Protein AF-M0FQ02-F1 (afdb_monomer_lite)

Foldseek 3Di:
DDDDDDDDDDPPVPCPPPVLLVLLVVCCVPPVPLSVLQLVCLVVLLVLLVQQPDQWDALQSSQVSDDPDPDDSVSSNSNVVSCCSSQQWHFDDPDDDRRITGSVSHHNVSSVSNNVSSVVVPPPD

pLDDT: mean 8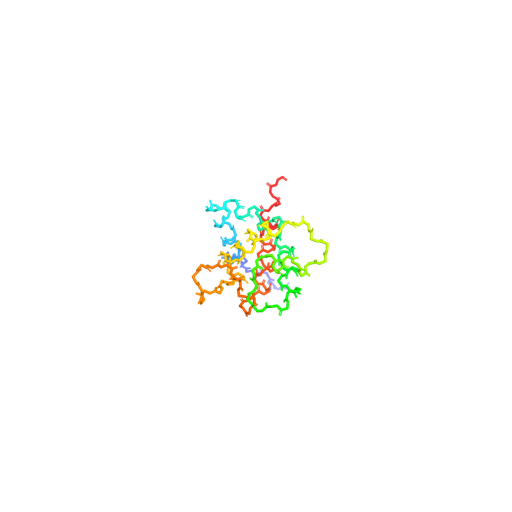5.95, std 19.84, range [38.94, 98.38]

Secondary structure (DSSP, 8-state):
------------------HHHHHHHHHHHH-HHHHHHHHHHHHHHHHHHHH---SS--HHHHHTT-SS-SS-HHHHHHHHHHHHHTTSSEEE-SSSS--EEEGGG--HHHHHHHHHHHHHTT---

Radius of gyration: 19.27 Å; chains: 1; bounding box: 77×34×30 Å

Organism: NCBI:txid1227481

Sequence (125 aa):
MELVSQVGDGVDSLVGTDPEADAVELLAREDPTTFGYVRRHWAEAKRGIEACDRNYPQSKQVHAALADPETTPRTLGATLSGLVTLGALDTWSETVGPTRYDLTAYRPDRAWAIGVAVEAGGSDD

Structure (mmCIF, N/CA/C/O backbone):
data_AF-M0FQ02-F1
#
_entry.id   AF-M0FQ02-F1
#
loop_
_atom_site.group_PDB
_atom_site.id
_atom_site.type_symbol
_atom_site.label_atom_id
_atom_site.label_alt_id
_atom_site.label_comp_id
_atom_site.label_asym_id
_atom_site.label_entity_id
_atom_site.label_seq_id
_atom_site.pdbx_PDB_ins_code
_atom_site.Cartn_x
_atom_site.Cartn_y
_atom_site.Cartn_z
_atom_site.occupancy
_atom_site.B_iso_or_equiv
_atom_site.auth_seq_id
_atom_site.auth_comp_id
_atom_site.auth_asym_id
_atom_site.auth_atom_id
_atom_site.pdbx_PDB_model_num
ATOM 1 N N . MET A 1 1 ? -62.566 -18.122 -3.854 1.00 46.31 1 MET A N 1
ATOM 2 C CA . MET A 1 1 ? -61.825 -19.024 -2.959 1.00 46.31 1 MET A CA 1
ATOM 3 C C . MET A 1 1 ? -60.466 -19.242 -3.592 1.00 46.31 1 MET A C 1
ATOM 5 O O . MET A 1 1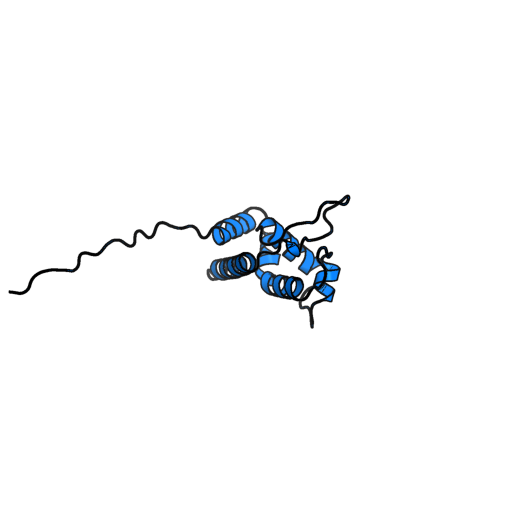 ? -60.371 -20.061 -4.483 1.00 46.31 1 MET A O 1
ATOM 9 N N . GLU A 1 2 ? -59.476 -18.442 -3.212 1.00 42.50 2 GLU A N 1
ATOM 10 C CA . GLU A 1 2 ? -58.084 -18.877 -3.068 1.00 42.50 2 GLU A CA 1
ATOM 11 C C . GLU A 1 2 ? -57.422 -17.886 -2.105 1.00 42.50 2 GLU A C 1
ATOM 13 O O . GLU A 1 2 ? -57.719 -16.690 -2.123 1.00 42.50 2 GLU A O 1
ATOM 18 N N . LEU A 1 3 ? -56.689 -18.445 -1.151 1.00 44.06 3 LEU A N 1
ATOM 19 C CA . LEU A 1 3 ? -56.148 -17.797 0.030 1.00 44.06 3 LEU A CA 1
ATOM 20 C C . LEU A 1 3 ? -54.787 -17.160 -0.275 1.00 44.06 3 LEU A C 1
ATOM 22 O O . LEU A 1 3 ? -53.988 -17.737 -0.996 1.00 44.06 3 LEU A O 1
ATOM 26 N N . VAL A 1 4 ? -54.552 -16.008 0.361 1.00 47.12 4 VAL A N 1
ATOM 27 C CA . VAL A 1 4 ? -53.353 -15.656 1.147 1.00 47.12 4 VAL A CA 1
ATOM 28 C C . VAL A 1 4 ? -52.011 -16.166 0.613 1.00 47.12 4 VAL A C 1
ATOM 30 O O . VAL A 1 4 ? -51.731 -17.357 0.687 1.00 47.12 4 VAL A O 1
ATOM 33 N N . SER A 1 5 ? -51.107 -15.240 0.289 1.00 42.53 5 SER A N 1
ATOM 34 C CA . SER A 1 5 ? -49.833 -15.078 1.016 1.00 42.53 5 SER A CA 1
ATOM 35 C C . SER A 1 5 ? -48.949 -14.062 0.306 1.00 42.53 5 SER A C 1
ATOM 37 O O . SER A 1 5 ? -48.328 -14.373 -0.702 1.00 42.53 5 SER A O 1
ATOM 39 N N . GLN A 1 6 ? -48.821 -12.869 0.878 1.00 45.84 6 GLN A N 1
ATOM 40 C CA . GLN A 1 6 ? -47.555 -12.150 0.787 1.00 45.84 6 GLN A CA 1
ATOM 41 C C . GLN A 1 6 ? -47.281 -11.503 2.142 1.00 45.84 6 GLN A C 1
ATOM 43 O O . GLN A 1 6 ? -47.544 -10.329 2.379 1.00 45.84 6 GLN A O 1
ATOM 48 N N . VAL A 1 7 ? -46.826 -12.353 3.059 1.00 50.31 7 VAL A N 1
ATOM 49 C CA . VAL A 1 7 ? -46.021 -11.980 4.221 1.00 50.31 7 VAL A CA 1
ATOM 50 C C . VAL A 1 7 ? -44.636 -12.552 3.949 1.00 50.31 7 VAL A C 1
ATOM 52 O O . VAL A 1 7 ? -44.529 -13.687 3.486 1.00 50.31 7 VAL A O 1
ATOM 55 N N . GLY A 1 8 ? -43.601 -11.761 4.203 1.00 38.94 8 GLY A N 1
ATOM 56 C CA . GLY A 1 8 ? -42.220 -12.113 3.904 1.00 38.94 8 GLY A CA 1
ATOM 57 C C . GLY A 1 8 ? -41.428 -10.852 3.571 1.00 38.94 8 GLY A C 1
ATOM 58 O O . GLY A 1 8 ? -41.143 -10.628 2.405 1.00 38.94 8 GLY A O 1
ATOM 59 N N . ASP A 1 9 ? -41.338 -9.856 4.442 1.00 39.31 9 ASP A N 1
ATOM 60 C CA . ASP A 1 9 ? -40.572 -9.827 5.698 1.00 39.31 9 ASP A CA 1
ATOM 61 C C . ASP A 1 9 ? -39.455 -8.800 5.489 1.00 39.31 9 ASP A C 1
ATOM 63 O O . ASP A 1 9 ? -38.875 -8.700 4.406 1.00 39.31 9 ASP A O 1
ATOM 67 N N . GLY A 1 10 ? -39.289 -7.932 6.480 1.00 46.72 10 GLY A N 1
ATOM 68 C CA . GLY A 1 10 ? -38.463 -6.746 6.385 1.00 46.72 10 GLY A CA 1
ATOM 69 C C . GLY A 1 10 ? -37.034 -7.079 5.990 1.00 46.72 10 GLY A C 1
ATOM 70 O O . GLY A 1 10 ? -36.325 -7.767 6.713 1.00 46.72 10 GLY A O 1
ATOM 71 N N . VAL A 1 11 ? -36.562 -6.454 4.917 1.00 45.53 11 VAL A N 1
ATOM 72 C CA . VAL A 1 11 ? -35.148 -6.094 4.849 1.00 45.53 11 VAL A CA 1
ATOM 73 C C . VAL A 1 11 ? -34.950 -4.835 5.691 1.00 45.53 11 VAL A C 1
ATOM 75 O O . VAL A 1 11 ? -34.587 -3.773 5.198 1.00 45.53 11 VAL A O 1
ATOM 78 N N . ASP A 1 12 ? -35.158 -4.977 7.001 1.00 41.28 12 ASP A N 1
ATOM 79 C CA . ASP A 1 12 ? -34.260 -4.326 7.950 1.00 41.28 12 ASP A CA 1
ATOM 80 C C . ASP A 1 12 ? -32.927 -5.060 7.784 1.00 41.28 12 ASP A C 1
ATOM 82 O O . ASP A 1 12 ? -32.558 -5.946 8.553 1.00 41.28 12 ASP A O 1
ATOM 86 N N . SER A 1 13 ? -32.261 -4.801 6.654 1.00 41.28 13 SER A N 1
ATOM 87 C CA . SER A 1 13 ? -30.883 -5.205 6.486 1.00 41.28 13 SER A CA 1
ATOM 88 C C . SER A 1 13 ? -30.156 -4.310 7.457 1.00 41.28 13 SER A C 1
ATOM 90 O O . SER A 1 13 ? -29.821 -3.174 7.121 1.00 41.28 13 SER A O 1
ATOM 92 N N . LEU A 1 14 ? -29.996 -4.824 8.680 1.00 45.81 14 LEU A N 1
ATOM 93 C CA . LEU A 1 14 ? -28.919 -4.479 9.585 1.00 45.81 14 LEU A CA 1
ATOM 94 C C . LEU A 1 14 ? -27.798 -3.939 8.718 1.00 45.81 14 LEU A C 1
ATOM 96 O O . LEU A 1 14 ? -27.327 -4.642 7.818 1.00 45.81 14 LEU A O 1
ATOM 100 N N . VAL A 1 15 ? -27.482 -2.666 8.928 1.00 45.72 15 VAL A N 1
ATOM 101 C CA . VAL A 1 15 ? -26.247 -2.048 8.483 1.00 45.72 15 VAL A CA 1
ATOM 102 C C . VAL A 1 15 ? -25.141 -2.978 8.983 1.00 45.72 15 VAL A C 1
ATOM 104 O O . VAL A 1 15 ? -24.653 -2.862 10.102 1.00 45.72 15 VAL A O 1
ATOM 107 N N . GLY A 1 16 ? -24.831 -4.005 8.196 1.00 45.28 16 GLY A N 1
ATOM 108 C CA . GLY A 1 16 ? -23.561 -4.678 8.231 1.00 45.28 16 GLY A CA 1
ATOM 109 C C . GLY A 1 16 ? -22.664 -3.625 7.647 1.00 45.28 16 GLY A C 1
ATOM 110 O O . GLY A 1 16 ? -22.560 -3.528 6.428 1.00 45.28 16 GLY A O 1
ATOM 111 N N . THR A 1 17 ? -22.181 -2.732 8.507 1.00 59.09 17 THR A N 1
ATOM 112 C CA . THR A 1 17 ? -21.157 -1.788 8.117 1.00 59.09 17 THR A CA 1
ATOM 113 C C . THR A 1 17 ? -20.063 -2.620 7.477 1.00 59.09 17 THR A C 1
ATOM 115 O O . THR A 1 17 ? -19.544 -3.560 8.084 1.00 59.09 17 THR A O 1
ATOM 118 N N . ASP A 1 18 ? -19.808 -2.349 6.203 1.00 82.81 18 ASP A N 1
ATOM 119 C CA . ASP A 1 18 ? -18.665 -2.910 5.514 1.00 82.81 18 ASP A CA 1
ATOM 120 C C . ASP A 1 18 ? -17.436 -2.410 6.297 1.00 82.81 18 ASP A C 1
ATOM 122 O O . ASP A 1 18 ? -17.215 -1.196 6.374 1.00 82.81 18 ASP A O 1
ATOM 126 N N . PRO A 1 19 ? -16.701 -3.294 6.998 1.00 88.56 19 PRO A N 1
ATOM 127 C CA . PRO A 1 19 ? -15.674 -2.854 7.934 1.00 88.56 19 PRO A CA 1
ATOM 128 C C . PRO A 1 19 ? -14.513 -2.161 7.211 1.00 88.56 19 PRO A C 1
ATOM 130 O O . PRO A 1 19 ? -13.789 -1.371 7.820 1.00 88.56 19 PRO A O 1
ATOM 133 N N . GLU A 1 20 ? -14.328 -2.425 5.916 1.00 93.38 20 GLU A N 1
ATOM 134 C CA . GLU A 1 20 ? -13.405 -1.688 5.066 1.00 93.38 20 GLU A CA 1
ATOM 135 C C . GLU A 1 20 ? -13.941 -0.294 4.727 1.00 93.38 20 GLU A C 1
ATOM 137 O O . GLU A 1 20 ? -13.165 0.659 4.784 1.00 93.38 20 GLU A O 1
ATOM 142 N N . ALA A 1 21 ? -15.236 -0.140 4.444 1.00 93.12 21 ALA A N 1
ATOM 143 C CA . ALA A 1 21 ? -15.855 1.171 4.248 1.00 93.12 21 ALA A CA 1
ATOM 144 C C . ALA A 1 21 ? -15.734 2.059 5.496 1.00 93.12 21 ALA A C 1
ATOM 146 O O . ALA A 1 21 ? -15.291 3.202 5.379 1.00 93.12 21 ALA A O 1
ATOM 147 N N . ASP A 1 22 ? -16.014 1.518 6.685 1.00 94.44 22 ASP A N 1
ATOM 148 C CA . ASP A 1 22 ? -15.841 2.235 7.957 1.00 94.44 22 ASP A CA 1
ATOM 149 C C . ASP A 1 22 ? -14.378 2.655 8.175 1.00 94.44 22 ASP A C 1
ATOM 151 O O . ASP A 1 22 ? -14.088 3.788 8.569 1.00 94.44 22 ASP A O 1
ATOM 155 N N . ALA A 1 23 ? -13.429 1.750 7.907 1.00 96.12 23 ALA A N 1
ATOM 156 C CA . ALA A 1 23 ? -12.002 2.035 8.047 1.00 96.12 23 ALA A CA 1
ATOM 157 C C . ALA A 1 23 ? -11.521 3.091 7.039 1.00 96.12 23 ALA A C 1
ATOM 159 O O . ALA A 1 23 ? -10.702 3.948 7.379 1.00 96.12 23 ALA A O 1
ATOM 160 N N . VAL A 1 24 ? -12.035 3.052 5.808 1.00 97.38 24 VAL A N 1
ATOM 161 C CA . VAL A 1 24 ? -11.753 4.044 4.765 1.00 97.38 24 VAL A CA 1
ATOM 162 C C . VAL A 1 24 ? -12.334 5.407 5.137 1.00 97.38 24 VAL A C 1
ATOM 164 O O . VAL A 1 24 ? -11.634 6.410 4.995 1.00 97.38 24 VAL A O 1
ATOM 167 N N . GLU A 1 25 ? -13.563 5.465 5.652 1.00 96.12 25 GLU A N 1
ATOM 168 C CA . GLU A 1 25 ? -14.178 6.708 6.129 1.00 96.12 25 GLU A CA 1
ATOM 169 C C . GLU A 1 25 ? -13.392 7.298 7.308 1.00 96.12 25 GLU A C 1
ATOM 171 O O . GLU A 1 25 ? -13.112 8.501 7.344 1.00 96.12 25 GLU A O 1
ATOM 176 N N . LEU A 1 26 ? -12.978 6.451 8.254 1.00 96.19 26 LEU A N 1
ATOM 177 C CA . LEU A 1 26 ? -12.139 6.869 9.371 1.00 96.19 26 LEU A CA 1
ATOM 178 C C . LEU A 1 26 ? -10.797 7.424 8.876 1.00 96.19 26 LEU A C 1
ATOM 180 O O . LEU A 1 26 ? -10.413 8.518 9.289 1.00 96.19 26 LEU A O 1
ATOM 184 N N . LEU A 1 27 ? -10.126 6.742 7.940 1.00 97.25 27 LEU A N 1
ATOM 185 C CA . LEU A 1 27 ? -8.885 7.234 7.336 1.00 97.25 27 LEU A CA 1
ATOM 186 C C . LEU A 1 27 ? -9.098 8.578 6.629 1.00 97.25 27 LEU A C 1
ATOM 188 O O . LEU A 1 27 ? -8.280 9.480 6.785 1.00 97.25 27 LEU A O 1
ATOM 192 N N . ALA A 1 28 ? -10.193 8.739 5.882 1.00 97.00 28 ALA A N 1
ATOM 193 C CA . ALA A 1 28 ? -10.522 9.994 5.208 1.00 97.00 28 ALA A CA 1
ATOM 194 C C . ALA A 1 28 ? -10.689 11.161 6.193 1.00 97.00 28 ALA A C 1
ATOM 196 O O . ALA A 1 28 ? -10.296 12.289 5.888 1.00 97.00 28 ALA A O 1
ATOM 197 N N . ARG A 1 29 ? -11.244 10.887 7.379 1.00 97.00 29 ARG A N 1
ATOM 198 C CA . ARG A 1 29 ? -11.440 11.871 8.449 1.00 97.00 29 ARG A CA 1
ATOM 199 C C . ARG A 1 29 ? -10.147 12.193 9.202 1.00 97.00 29 ARG A C 1
ATOM 201 O O . ARG A 1 29 ? -9.900 13.362 9.491 1.00 97.00 29 ARG A O 1
ATOM 208 N N . GLU A 1 30 ? -9.361 11.181 9.558 1.00 97.81 30 GLU A N 1
ATOM 209 C CA . GLU A 1 30 ? -8.190 11.334 10.434 1.00 97.81 30 GLU A CA 1
ATOM 210 C C . GLU A 1 30 ? -6.910 11.705 9.676 1.00 97.81 30 GLU A C 1
ATOM 212 O O . GLU A 1 30 ? -6.113 12.505 10.166 1.00 97.81 30 GLU A O 1
ATOM 217 N N . ASP A 1 31 ? -6.723 11.170 8.468 1.00 97.69 31 ASP A N 1
ATOM 218 C CA . ASP A 1 31 ? -5.578 11.452 7.601 1.00 97.69 31 ASP A CA 1
ATOM 219 C C . ASP A 1 31 ? -6.023 11.603 6.131 1.00 97.69 31 ASP A C 1
ATOM 221 O O . ASP A 1 31 ? -5.806 10.716 5.291 1.00 97.69 31 ASP A O 1
ATOM 225 N N . PRO A 1 32 ? -6.615 12.761 5.775 1.00 96.88 32 PRO A N 1
ATOM 226 C CA . PRO A 1 32 ? -7.108 13.016 4.422 1.00 96.88 32 PRO A CA 1
ATOM 227 C C . PRO A 1 32 ? -5.995 12.988 3.365 1.00 96.88 32 PRO A C 1
ATOM 229 O O . PRO A 1 32 ? -6.265 12.762 2.184 1.00 96.88 32 PRO A O 1
ATOM 232 N N . THR A 1 33 ? -4.737 13.201 3.767 1.00 97.44 33 THR A N 1
ATOM 233 C CA . THR A 1 33 ? -3.596 13.148 2.846 1.00 97.44 33 THR A CA 1
ATOM 234 C C . THR A 1 33 ? -3.300 11.704 2.455 1.00 97.44 33 THR A C 1
ATOM 236 O O . THR A 1 33 ? -3.228 11.397 1.264 1.00 97.44 33 THR A O 1
ATOM 239 N N . THR A 1 34 ? -3.173 10.804 3.434 1.00 97.12 34 THR A N 1
ATOM 240 C CA . THR A 1 34 ? -2.972 9.371 3.177 1.00 97.12 34 THR A CA 1
ATOM 241 C C . THR A 1 34 ? -4.169 8.767 2.453 1.00 97.12 34 THR A C 1
ATOM 243 O O . THR A 1 34 ? -3.980 8.054 1.464 1.00 97.12 34 THR A O 1
ATOM 246 N N . PHE A 1 35 ? -5.395 9.119 2.854 1.00 98.00 35 PHE A N 1
ATOM 247 C CA . PHE A 1 35 ? -6.604 8.740 2.124 1.00 98.00 35 PHE A CA 1
ATOM 248 C C . PHE A 1 35 ? -6.547 9.163 0.651 1.00 98.00 35 PHE A C 1
ATOM 250 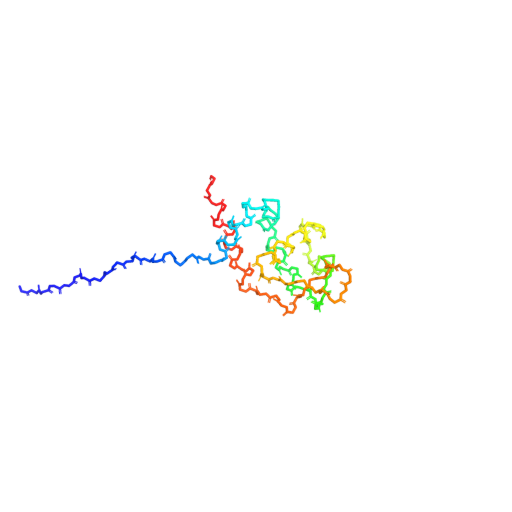O O . PHE A 1 35 ? -6.815 8.348 -0.230 1.00 98.00 35 PHE A O 1
ATOM 257 N N . GLY A 1 36 ? -6.140 10.404 0.360 1.00 98.06 36 GLY A N 1
ATOM 258 C CA . GLY A 1 36 ? -6.017 10.900 -1.011 1.00 98.06 36 GLY A CA 1
ATOM 259 C C . GLY A 1 36 ? -5.070 10.065 -1.880 1.00 98.06 36 GLY A C 1
ATOM 260 O O . GLY A 1 36 ? -5.366 9.821 -3.052 1.00 98.06 36 GLY A O 1
ATOM 261 N N . TYR A 1 37 ? -3.963 9.573 -1.311 1.00 98.38 37 TYR A N 1
ATOM 262 C CA . TYR A 1 37 ? -3.065 8.649 -2.010 1.00 98.38 37 TYR A CA 1
ATOM 263 C C . TYR A 1 37 ? -3.714 7.284 -2.252 1.00 98.38 37 TYR A C 1
ATOM 265 O O . TYR A 1 37 ? -3.666 6.793 -3.380 1.00 98.38 37 TYR A O 1
ATOM 273 N N . VAL A 1 38 ? -4.355 6.695 -1.235 1.00 98.25 38 VAL A N 1
ATOM 274 C CA . VAL A 1 38 ? -5.060 5.407 -1.369 1.00 98.25 38 VAL A CA 1
ATOM 275 C C . VAL A 1 38 ? -6.145 5.502 -2.437 1.00 98.25 38 VAL A C 1
ATOM 277 O O . VAL A 1 38 ? -6.107 4.745 -3.403 1.00 98.25 38 VAL A O 1
ATOM 280 N N . ARG A 1 39 ? -7.042 6.489 -2.338 1.00 97.75 39 ARG A N 1
ATOM 281 C CA . ARG A 1 39 ? -8.138 6.701 -3.292 1.00 97.75 39 ARG A CA 1
ATOM 282 C C . ARG A 1 39 ? -7.648 6.745 -4.738 1.00 97.75 39 ARG A C 1
ATOM 284 O O . ARG A 1 39 ? -8.294 6.194 -5.620 1.00 97.75 39 ARG A O 1
ATOM 291 N N . ARG A 1 40 ? -6.509 7.395 -4.993 1.00 97.81 40 ARG A N 1
ATOM 292 C CA . ARG A 1 40 ? -6.010 7.619 -6.356 1.00 97.81 40 ARG A CA 1
ATOM 293 C C . ARG A 1 40 ? -5.134 6.491 -6.899 1.00 97.81 40 ARG A C 1
ATOM 295 O O . ARG A 1 40 ? -5.036 6.349 -8.114 1.00 97.81 40 ARG A O 1
ATOM 302 N N . HIS A 1 41 ? -4.461 5.734 -6.033 1.00 98.31 41 HIS A N 1
ATOM 303 C CA . HIS A 1 41 ? -3.367 4.850 -6.448 1.00 98.31 41 HIS A CA 1
ATOM 304 C C . HIS A 1 41 ? -3.453 3.421 -5.890 1.00 98.31 41 HIS A C 1
ATOM 306 O O . HIS A 1 41 ? -2.521 2.642 -6.101 1.00 98.31 41 HIS A O 1
ATOM 312 N N . TRP A 1 42 ? -4.550 3.037 -5.221 1.00 97.94 42 TRP A N 1
ATOM 313 C CA . TRP A 1 42 ? -4.717 1.689 -4.652 1.00 97.94 42 TRP A CA 1
ATOM 314 C C . TRP A 1 42 ? -4.488 0.575 -5.685 1.00 97.94 42 TRP A C 1
ATOM 316 O O . TRP A 1 42 ? -3.809 -0.409 -5.389 1.00 97.94 42 TRP A O 1
ATOM 326 N N . ALA A 1 43 ? -4.991 0.752 -6.911 1.00 98.06 43 ALA A N 1
ATOM 327 C CA . ALA A 1 43 ? -4.882 -0.244 -7.971 1.00 98.06 43 ALA A CA 1
ATOM 328 C C . ALA A 1 43 ? -3.426 -0.454 -8.418 1.00 98.06 43 ALA A C 1
ATOM 330 O O . ALA A 1 43 ? -2.989 -1.591 -8.593 1.00 98.06 43 ALA A O 1
ATOM 331 N N . GLU A 1 44 ? -2.637 0.618 -8.553 1.00 98.19 44 GLU A N 1
ATOM 332 C CA . GLU A 1 44 ? -1.204 0.505 -8.847 1.00 98.19 44 GLU A CA 1
ATOM 333 C C . GLU A 1 44 ? -0.428 -0.109 -7.674 1.00 98.19 44 GLU A C 1
ATOM 335 O O . GLU A 1 44 ? 0.443 -0.949 -7.893 1.00 98.19 44 GLU A O 1
ATOM 340 N N . ALA A 1 45 ? -0.772 0.239 -6.429 1.00 98.12 45 ALA A N 1
ATOM 341 C CA . ALA A 1 45 ? -0.165 -0.381 -5.254 1.00 98.12 45 ALA A CA 1
ATOM 342 C C . ALA A 1 45 ? -0.410 -1.892 -5.205 1.00 98.12 45 ALA A C 1
ATOM 344 O O . ALA A 1 45 ? 0.537 -2.651 -5.001 1.00 98.12 45 ALA A O 1
ATOM 345 N N . LYS A 1 46 ? -1.641 -2.334 -5.483 1.00 98.38 46 LYS A N 1
ATOM 346 C CA . LYS A 1 46 ? -1.983 -3.752 -5.634 1.00 98.38 46 LYS A CA 1
ATOM 347 C C . LYS A 1 46 ? -1.153 -4.419 -6.735 1.00 98.38 46 LYS A C 1
ATOM 349 O O . LYS A 1 46 ? -0.493 -5.416 -6.455 1.00 98.38 46 LYS A O 1
ATOM 354 N N . ARG A 1 47 ? -1.111 -3.840 -7.945 1.00 98.25 47 ARG A N 1
ATOM 355 C CA . ARG A 1 47 ? -0.277 -4.353 -9.054 1.00 98.25 47 ARG A CA 1
ATOM 356 C C . ARG A 1 47 ? 1.188 -4.499 -8.638 1.00 98.25 47 ARG A C 1
ATOM 358 O O . ARG A 1 47 ? 1.816 -5.503 -8.951 1.00 98.25 47 ARG A O 1
ATOM 365 N N . GLY A 1 48 ? 1.728 -3.510 -7.928 1.00 98.19 48 GLY A N 1
ATOM 366 C CA . GLY A 1 48 ? 3.118 -3.508 -7.481 1.00 98.19 48 GLY A CA 1
ATOM 367 C C . GLY A 1 48 ? 3.403 -4.592 -6.446 1.00 98.19 48 GLY A C 1
ATOM 368 O O . GLY A 1 48 ? 4.422 -5.269 -6.547 1.00 98.19 48 GLY A O 1
ATOM 369 N N . ILE A 1 49 ? 2.505 -4.778 -5.473 1.00 98.19 49 ILE A N 1
ATOM 370 C CA . ILE A 1 49 ? 2.604 -5.851 -4.473 1.00 98.19 49 ILE A CA 1
ATOM 371 C C . ILE A 1 49 ? 2.594 -7.218 -5.164 1.00 98.19 49 ILE A C 1
ATOM 373 O O . ILE A 1 49 ? 3.470 -8.035 -4.906 1.00 98.19 49 ILE A O 1
ATOM 377 N N . GLU A 1 50 ? 1.645 -7.444 -6.073 1.00 98.06 50 GLU A N 1
ATOM 378 C CA . GLU A 1 50 ? 1.457 -8.733 -6.752 1.00 98.06 50 GLU A CA 1
ATOM 379 C C . GLU A 1 50 ? 2.572 -9.064 -7.753 1.00 98.06 50 GLU A C 1
ATOM 381 O O . GLU A 1 50 ? 2.847 -10.236 -8.004 1.00 98.06 50 GLU A O 1
ATOM 386 N N . ALA A 1 51 ? 3.232 -8.049 -8.315 1.00 98.12 51 ALA A N 1
ATOM 387 C CA . ALA A 1 51 ? 4.368 -8.225 -9.216 1.00 98.12 51 ALA A CA 1
ATOM 388 C C . ALA A 1 51 ? 5.713 -8.391 -8.483 1.00 98.12 51 ALA A C 1
ATOM 390 O O . ALA A 1 51 ? 6.690 -8.831 -9.092 1.00 98.12 51 ALA A O 1
ATOM 391 N N . CYS A 1 52 ? 5.805 -8.008 -7.206 1.00 97.88 52 CYS A N 1
ATOM 392 C CA . CYS A 1 52 ? 7.062 -8.030 -6.466 1.00 97.88 52 CYS A CA 1
ATOM 393 C C . CYS A 1 52 ? 7.384 -9.440 -5.953 1.00 97.88 52 CYS A C 1
ATOM 395 O O . CYS A 1 52 ? 6.603 -10.058 -5.239 1.00 97.88 52 CYS A O 1
ATOM 397 N N . ASP A 1 53 ? 8.585 -9.929 -6.252 1.00 96.50 53 ASP A N 1
ATOM 398 C CA . ASP A 1 53 ? 9.060 -11.270 -5.889 1.00 96.50 53 ASP A CA 1
ATOM 399 C C . ASP A 1 53 ? 9.702 -11.351 -4.488 1.00 96.50 53 ASP A C 1
ATOM 401 O O . ASP A 1 53 ? 10.187 -12.402 -4.065 1.00 96.50 53 ASP A O 1
ATOM 405 N N . ARG A 1 54 ? 9.739 -10.235 -3.752 1.00 96.38 54 ARG A N 1
ATOM 406 C CA . ARG A 1 54 ? 10.392 -10.131 -2.441 1.00 96.38 54 ARG A CA 1
ATOM 407 C C . ARG A 1 54 ? 9.370 -10.189 -1.317 1.00 96.38 54 ARG A C 1
ATOM 409 O O . ARG A 1 54 ? 8.404 -9.444 -1.328 1.00 96.38 54 ARG A O 1
ATOM 416 N N . ASN A 1 55 ? 9.691 -10.934 -0.262 1.00 95.75 55 ASN A N 1
ATOM 417 C CA . ASN A 1 55 ? 8.868 -10.977 0.952 1.00 95.75 55 ASN A CA 1
ATOM 418 C C . ASN A 1 55 ? 8.854 -9.643 1.715 1.00 95.75 55 ASN A C 1
ATOM 420 O O . ASN A 1 55 ? 7.802 -9.217 2.179 1.00 95.75 55 ASN A O 1
ATOM 424 N N . TYR A 1 56 ? 10.014 -8.976 1.827 1.00 95.25 56 TYR A N 1
ATOM 425 C CA . TYR A 1 56 ? 10.177 -7.777 2.667 1.00 95.25 56 TYR A CA 1
ATOM 426 C C . TYR A 1 56 ? 10.748 -6.554 1.915 1.00 95.25 56 TYR A C 1
ATOM 428 O O . TYR A 1 56 ? 11.862 -6.105 2.219 1.00 95.25 56 TYR A O 1
ATOM 436 N N . PRO A 1 57 ? 10.068 -6.036 0.875 1.00 95.69 57 PRO A N 1
ATOM 437 C CA . PRO A 1 57 ? 10.570 -4.951 0.044 1.00 95.69 57 PRO A CA 1
ATOM 438 C C . PRO A 1 57 ? 10.358 -3.565 0.667 1.00 95.69 57 PRO A C 1
ATOM 440 O O . PRO A 1 57 ? 9.429 -3.319 1.433 1.00 95.69 57 PRO A O 1
ATOM 443 N N . GLN A 1 58 ? 11.199 -2.615 0.262 1.00 95.50 58 GLN A N 1
ATOM 444 C CA . GLN A 1 58 ? 10.927 -1.179 0.390 1.00 95.50 58 GLN A CA 1
ATOM 445 C C . GLN A 1 58 ? 9.998 -0.702 -0.738 1.00 95.50 58 GLN A C 1
ATOM 447 O O . GLN A 1 58 ? 9.956 -1.319 -1.803 1.00 95.50 58 GLN A O 1
ATOM 452 N N . SER A 1 59 ? 9.357 0.463 -0.586 1.00 95.88 59 SER A N 1
ATOM 453 C CA . SER A 1 59 ? 8.487 1.046 -1.629 1.00 95.88 59 SER A CA 1
ATOM 454 C C . SER A 1 59 ? 9.172 1.169 -2.995 1.00 95.88 59 SER A C 1
ATOM 456 O O . SER A 1 59 ? 8.567 0.877 -4.019 1.00 95.88 59 SER A O 1
ATOM 458 N N . LYS A 1 60 ? 10.464 1.524 -3.027 1.00 96.50 60 LYS A N 1
ATOM 459 C CA . LYS A 1 60 ? 11.261 1.582 -4.265 1.00 96.50 60 LYS A CA 1
ATOM 460 C C . LYS A 1 60 ? 11.391 0.225 -4.957 1.00 96.50 60 LYS A C 1
ATOM 462 O O . LYS A 1 60 ? 11.479 0.176 -6.177 1.00 96.50 60 LYS A O 1
ATOM 467 N N . GLN A 1 61 ? 11.441 -0.861 -4.193 1.00 97.38 61 GLN A N 1
ATOM 468 C CA . GLN A 1 61 ? 11.564 -2.211 -4.741 1.00 97.38 61 GLN A CA 1
ATOM 469 C C . GLN A 1 61 ? 10.219 -2.723 -5.258 1.00 97.38 61 GLN A C 1
ATOM 471 O O . GLN A 1 61 ? 10.197 -3.344 -6.312 1.00 97.38 61 GLN A O 1
ATOM 476 N N . VAL A 1 62 ? 9.117 -2.398 -4.573 1.00 97.94 62 VAL A N 1
ATOM 477 C CA . VAL A 1 62 ? 7.756 -2.639 -5.084 1.00 97.94 62 VAL A CA 1
ATOM 478 C C . VAL A 1 62 ? 7.533 -1.851 -6.378 1.00 97.94 62 VAL A C 1
ATOM 480 O O . VAL A 1 62 ? 7.093 -2.401 -7.378 1.00 97.94 62 VAL A O 1
ATOM 483 N N . HIS A 1 63 ? 7.924 -0.572 -6.395 1.00 98.38 63 HIS A N 1
ATOM 484 C CA . HIS A 1 63 ? 7.821 0.293 -7.574 1.00 98.38 63 HIS A CA 1
ATOM 485 C C . HIS A 1 63 ? 8.604 -0.251 -8.772 1.00 98.38 63 HIS A C 1
ATOM 487 O O . HIS A 1 63 ? 8.094 -0.264 -9.884 1.00 98.38 63 HIS A O 1
ATOM 493 N N . ALA A 1 64 ? 9.817 -0.755 -8.539 1.00 98.19 64 ALA A N 1
ATOM 494 C CA . ALA A 1 64 ? 10.663 -1.316 -9.589 1.00 98.19 64 ALA A CA 1
ATOM 495 C C . ALA A 1 64 ? 10.109 -2.607 -10.227 1.00 98.19 64 ALA A C 1
ATOM 497 O O . ALA A 1 64 ? 10.615 -3.007 -11.272 1.00 98.19 64 ALA A O 1
ATOM 498 N N . ALA A 1 65 ? 9.114 -3.257 -9.613 1.00 97.88 65 ALA A N 1
ATOM 499 C CA . ALA A 1 65 ? 8.445 -4.430 -10.177 1.00 97.88 65 ALA A CA 1
ATOM 500 C C . ALA A 1 65 ? 7.316 -4.068 -11.164 1.00 97.88 65 ALA A C 1
ATOM 502 O O . ALA A 1 65 ? 6.844 -4.932 -11.899 1.00 97.88 65 ALA A O 1
ATOM 503 N N . LEU A 1 66 ? 6.878 -2.804 -11.198 1.00 97.75 66 LEU A N 1
ATOM 504 C CA . LEU A 1 66 ? 5.823 -2.344 -12.098 1.00 97.75 66 LEU A CA 1
ATOM 505 C C . LEU A 1 66 ? 6.350 -2.158 -13.526 1.00 97.75 66 LEU A C 1
ATOM 507 O O . LEU A 1 66 ? 7.349 -1.471 -13.750 1.00 97.75 66 LEU A O 1
ATOM 511 N N . ALA A 1 67 ? 5.616 -2.695 -14.500 1.00 92.69 67 ALA A N 1
ATOM 512 C CA . ALA A 1 67 ? 5.706 -2.243 -15.883 1.00 92.69 67 ALA A CA 1
ATOM 513 C C . ALA A 1 67 ? 4.930 -0.921 -16.019 1.00 92.69 67 ALA A C 1
ATOM 515 O O . ALA A 1 67 ? 3.772 -0.854 -15.605 1.00 92.69 67 ALA A O 1
ATOM 516 N N . ASP A 1 68 ? 5.585 0.108 -16.562 1.00 94.06 68 ASP A N 1
ATOM 517 C CA . ASP A 1 68 ? 5.015 1.438 -16.830 1.00 94.06 68 ASP A CA 1
ATOM 518 C C . ASP A 1 68 ? 4.307 2.092 -15.619 1.00 94.06 68 ASP A C 1
ATOM 520 O O . ASP A 1 68 ? 3.093 2.295 -15.640 1.00 94.06 68 ASP A O 1
ATOM 524 N N . PRO A 1 69 ? 5.041 2.419 -14.536 1.00 95.62 69 PRO A N 1
ATOM 525 C CA . PRO A 1 69 ? 4.444 3.006 -13.340 1.00 95.62 69 PRO A CA 1
ATOM 526 C C . PRO A 1 69 ? 3.924 4.431 -13.583 1.00 95.62 69 PRO A C 1
ATOM 528 O O . PRO A 1 69 ? 4.630 5.293 -14.109 1.00 95.62 69 PRO A O 1
ATOM 531 N N . GLU A 1 70 ? 2.710 4.693 -13.110 1.00 95.50 70 GLU A N 1
ATOM 532 C CA . GLU A 1 70 ? 2.022 5.987 -13.158 1.00 95.50 70 GLU A CA 1
ATOM 533 C C . GLU A 1 70 ? 2.492 6.916 -12.029 1.00 95.50 70 GLU A C 1
ATOM 535 O O . GLU A 1 70 ? 2.389 8.143 -12.117 1.00 95.50 70 GLU A O 1
ATOM 540 N N . THR A 1 71 ? 3.021 6.336 -10.949 1.00 97.19 71 THR A N 1
ATOM 541 C CA . THR A 1 71 ? 3.483 7.066 -9.770 1.00 97.19 71 THR A CA 1
ATOM 542 C C . THR A 1 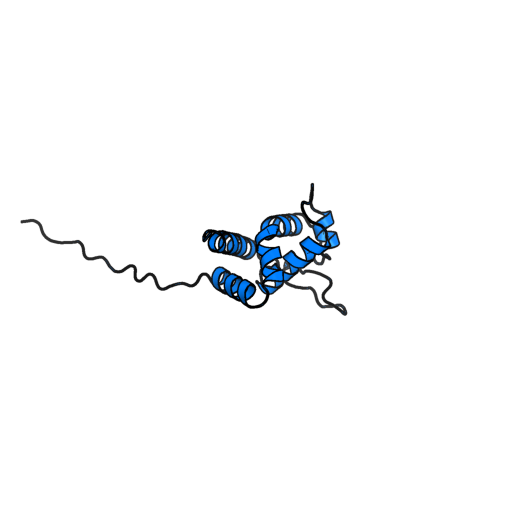71 ? 4.997 7.017 -9.588 1.00 97.19 71 THR A C 1
ATOM 544 O O . THR A 1 71 ? 5.733 6.295 -10.258 1.00 97.19 71 THR A O 1
ATOM 547 N N . THR A 1 72 ? 5.496 7.814 -8.643 1.00 97.81 72 THR A N 1
ATOM 548 C CA . THR A 1 72 ? 6.886 7.719 -8.175 1.00 97.81 72 THR A CA 1
ATOM 549 C C . THR A 1 72 ? 7.006 6.711 -7.024 1.00 97.81 72 THR A C 1
ATOM 551 O O . THR A 1 72 ? 6.026 6.504 -6.306 1.00 97.81 72 THR A O 1
ATOM 554 N N . PRO A 1 73 ? 8.211 6.187 -6.710 1.00 96.81 73 PRO A N 1
ATOM 555 C CA . P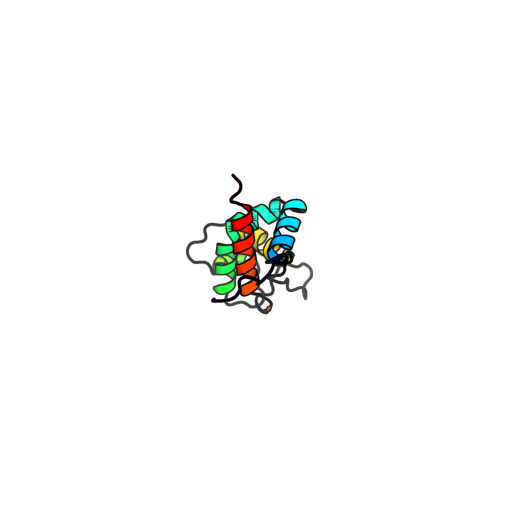RO A 1 73 ? 8.423 5.365 -5.514 1.00 96.81 73 PRO A CA 1
ATOM 556 C C . PRO A 1 73 ? 7.926 5.998 -4.206 1.00 96.81 73 PRO A C 1
ATOM 558 O O . PRO A 1 73 ? 7.509 5.296 -3.286 1.00 96.81 73 PRO A O 1
ATOM 561 N N . ARG A 1 74 ? 7.990 7.334 -4.104 1.00 96.56 74 ARG A N 1
ATOM 562 C CA . ARG A 1 74 ? 7.522 8.078 -2.928 1.00 96.56 74 ARG A CA 1
ATOM 563 C C . ARG A 1 74 ? 5.997 8.065 -2.841 1.00 96.56 74 ARG A C 1
ATOM 565 O O . ARG A 1 74 ? 5.464 7.789 -1.773 1.00 96.56 74 ARG A O 1
ATOM 572 N N . THR A 1 75 ? 5.319 8.343 -3.950 1.00 97.81 75 THR A N 1
ATOM 573 C CA . THR A 1 75 ? 3.852 8.319 -4.043 1.00 97.81 75 THR A CA 1
ATOM 574 C C . THR A 1 75 ? 3.308 6.909 -3.807 1.00 97.81 75 THR A C 1
ATOM 576 O O . THR A 1 75 ? 2.377 6.730 -3.022 1.00 97.81 75 THR A O 1
ATOM 579 N N . LEU A 1 76 ? 3.946 5.895 -4.400 1.00 98.00 76 LEU A N 1
ATOM 580 C CA . LEU A 1 76 ? 3.628 4.498 -4.127 1.00 98.00 76 LEU A CA 1
ATOM 581 C C . LEU A 1 76 ? 3.820 4.168 -2.641 1.00 98.00 76 LEU A C 1
ATOM 583 O O . LEU A 1 76 ? 2.951 3.558 -2.035 1.00 98.00 76 LEU A O 1
ATOM 587 N N . GLY A 1 77 ? 4.917 4.619 -2.026 1.00 97.19 77 GLY A N 1
ATOM 588 C CA . GLY A 1 77 ? 5.166 4.426 -0.594 1.00 97.19 77 GLY A CA 1
ATOM 589 C C . GLY A 1 77 ? 4.092 5.039 0.311 1.00 97.19 77 GLY A C 1
ATOM 590 O O . GLY A 1 77 ? 3.673 4.399 1.271 1.00 97.19 77 GLY A O 1
ATOM 591 N N . ALA A 1 78 ? 3.599 6.238 -0.011 1.00 97.44 78 ALA A N 1
ATOM 592 C CA . ALA A 1 78 ? 2.487 6.847 0.724 1.00 97.44 78 ALA A CA 1
ATOM 593 C C . ALA A 1 78 ? 1.196 6.017 0.595 1.00 97.44 78 ALA A C 1
ATOM 595 O O . ALA A 1 78 ? 0.499 5.787 1.579 1.00 97.44 78 ALA A O 1
ATOM 596 N N . THR A 1 79 ? 0.936 5.484 -0.600 1.00 98.25 79 THR A N 1
ATOM 597 C CA . THR A 1 79 ? -0.208 4.598 -0.862 1.00 98.25 79 THR A CA 1
ATOM 598 C C . THR A 1 79 ? -0.095 3.286 -0.078 1.00 98.25 79 THR A C 1
ATOM 600 O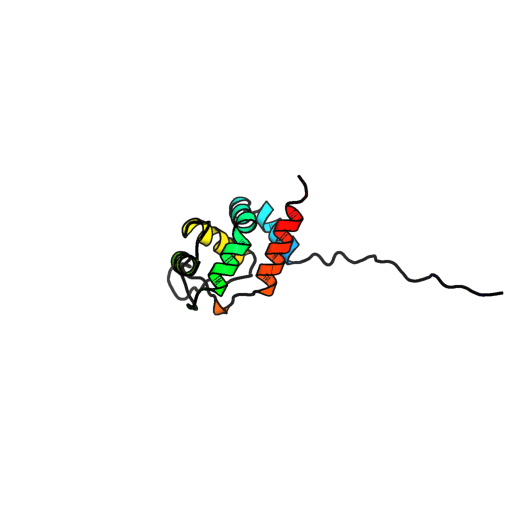 O . THR A 1 79 ? -1.037 2.888 0.601 1.00 98.25 79 THR A O 1
ATOM 603 N N . LEU A 1 80 ? 1.078 2.642 -0.100 1.00 97.75 80 LEU A N 1
ATOM 604 C CA . LEU A 1 80 ? 1.359 1.422 0.665 1.00 97.75 80 LEU A CA 1
ATOM 605 C C . LEU A 1 80 ? 1.239 1.659 2.176 1.00 97.75 80 LEU A C 1
ATOM 607 O O . LEU A 1 80 ? 0.729 0.799 2.884 1.00 97.75 80 LEU A O 1
ATOM 611 N N . SER A 1 81 ? 1.658 2.828 2.673 1.00 96.69 81 SER A N 1
ATOM 612 C CA . SER A 1 81 ? 1.440 3.211 4.073 1.00 96.69 81 SER A CA 1
ATOM 613 C C . SER A 1 81 ? -0.047 3.274 4.420 1.00 96.69 81 SER A C 1
ATOM 615 O O . SER A 1 81 ? -0.438 2.807 5.482 1.00 96.69 81 SER A O 1
ATOM 617 N N . GLY A 1 82 ? -0.884 3.799 3.524 1.00 97.69 82 GLY A N 1
ATOM 618 C CA . GLY A 1 82 ? -2.333 3.785 3.714 1.00 97.69 82 GLY A CA 1
ATOM 619 C C . GLY A 1 82 ? -2.920 2.372 3.713 1.00 97.69 82 GLY A C 1
ATOM 620 O O . GLY A 1 82 ? -3.759 2.064 4.553 1.00 97.69 82 GLY A O 1
ATOM 621 N N . LEU A 1 83 ? -2.431 1.476 2.847 1.00 98.06 83 LEU A N 1
ATOM 622 C CA . LEU A 1 83 ? -2.830 0.061 2.867 1.00 98.06 83 LEU A CA 1
ATOM 623 C C . LEU A 1 83 ? -2.410 -0.658 4.158 1.00 98.06 83 LEU A C 1
ATOM 625 O O . LEU A 1 83 ? -3.111 -1.573 4.588 1.00 98.06 83 LEU A O 1
ATOM 629 N N . VAL A 1 84 ? -1.313 -0.229 4.790 1.00 97.25 84 VAL A N 1
ATOM 630 C CA . VAL A 1 84 ? -0.935 -0.690 6.132 1.00 97.25 84 VAL A CA 1
ATOM 631 C C . VAL A 1 84 ? -1.917 -0.186 7.181 1.00 97.25 84 VAL A C 1
ATOM 633 O O . VAL A 1 84 ? -2.425 -0.979 7.966 1.00 97.25 84 VAL A O 1
ATOM 636 N N . THR A 1 85 ? -2.251 1.106 7.167 1.00 97.06 85 THR A N 1
ATOM 637 C CA . THR A 1 85 ? -3.235 1.678 8.101 1.00 97.06 85 THR A CA 1
ATOM 638 C C . THR A 1 85 ? -4.601 0.994 7.989 1.00 97.06 85 THR A C 1
ATOM 640 O O . THR A 1 85 ? -5.247 0.730 8.998 1.00 97.06 85 THR A O 1
ATOM 643 N N . LEU A 1 86 ? -5.016 0.639 6.772 1.00 97.81 86 LEU A N 1
ATOM 644 C CA . LEU A 1 86 ? -6.262 -0.089 6.503 1.00 97.81 86 LEU A CA 1
ATOM 645 C C . LEU A 1 86 ? -6.132 -1.611 6.716 1.00 97.81 86 LEU A C 1
ATOM 647 O O . LEU A 1 86 ? -7.103 -2.355 6.583 1.00 97.81 86 LEU A O 1
ATOM 651 N N . GLY A 1 87 ? -4.936 -2.096 7.059 1.00 97.19 87 GLY A N 1
ATOM 652 C CA . GLY A 1 87 ? -4.660 -3.484 7.416 1.00 97.19 87 GLY A CA 1
ATOM 653 C C . GLY A 1 87 ? -4.788 -4.481 6.263 1.00 97.19 87 GLY A C 1
ATOM 654 O O . GLY A 1 87 ? -5.138 -5.640 6.504 1.00 97.19 87 GLY A O 1
ATOM 655 N N . ALA A 1 88 ? -4.558 -4.040 5.025 1.00 97.81 88 ALA A N 1
ATOM 656 C CA . ALA A 1 88 ? -4.381 -4.917 3.865 1.00 97.81 88 ALA A CA 1
ATOM 657 C C . ALA A 1 88 ? -2.928 -5.395 3.705 1.00 97.81 88 ALA A C 1
ATOM 659 O O . ALA A 1 88 ? -2.664 -6.329 2.949 1.00 97.81 88 ALA A O 1
ATOM 660 N N . LEU A 1 89 ? -1.994 -4.751 4.404 1.00 96.38 89 LEU A N 1
ATOM 661 C CA . LEU A 1 89 ? -0.563 -5.022 4.374 1.00 96.38 89 LEU A CA 1
ATOM 662 C C . LEU A 1 89 ? 0.026 -4.759 5.764 1.00 96.38 89 LEU A C 1
ATOM 664 O O . LEU A 1 89 ? -0.496 -3.917 6.485 1.00 96.38 89 LEU A O 1
ATOM 668 N N . ASP A 1 90 ? 1.128 -5.414 6.116 1.00 95.38 90 ASP A N 1
ATOM 669 C CA . ASP A 1 90 ? 1.851 -5.131 7.360 1.00 95.38 90 ASP A CA 1
ATOM 670 C C . ASP A 1 90 ? 3.236 -4.522 7.081 1.00 95.38 90 ASP A C 1
ATOM 672 O O . ASP A 1 90 ? 3.710 -4.452 5.941 1.00 95.38 90 ASP A O 1
ATOM 676 N N . THR A 1 91 ? 3.905 -4.057 8.138 1.00 93.50 91 THR A N 1
ATOM 677 C CA . THR A 1 91 ? 5.312 -3.630 8.077 1.00 93.50 91 THR A CA 1
ATOM 678 C C . THR A 1 91 ? 6.207 -4.638 8.779 1.00 93.50 91 THR A C 1
ATOM 680 O O . THR A 1 91 ? 5.916 -5.107 9.879 1.00 93.50 91 THR A O 1
ATOM 683 N N . TRP A 1 92 ? 7.342 -4.946 8.158 1.00 90.50 92 TRP A N 1
ATOM 684 C CA . TRP A 1 92 ? 8.337 -5.828 8.749 1.00 90.50 92 TRP A CA 1
ATOM 685 C C . TRP A 1 92 ? 9.282 -5.019 9.648 1.00 90.50 92 TRP A C 1
ATOM 687 O O . TRP A 1 92 ? 9.956 -4.092 9.186 1.00 90.50 92 TRP A O 1
ATOM 697 N N . SER A 1 93 ? 9.318 -5.368 10.938 1.00 73.56 93 SER A N 1
ATOM 698 C CA . SER A 1 93 ? 9.879 -4.523 12.008 1.00 73.56 93 SER A CA 1
ATOM 699 C C . SER A 1 93 ? 11.089 -5.120 12.745 1.00 73.56 93 SER A C 1
ATOM 701 O O . SER A 1 93 ? 11.464 -4.619 13.800 1.00 73.56 93 SER A O 1
ATOM 703 N N . GLU A 1 94 ? 11.759 -6.150 12.212 1.00 64.06 94 GLU A N 1
ATOM 704 C CA . GLU A 1 94 ? 12.962 -6.719 12.863 1.00 64.06 94 GLU A CA 1
ATOM 705 C C . GLU A 1 94 ? 14.214 -5.814 12.744 1.00 64.06 94 GLU A C 1
ATOM 707 O O . GLU A 1 94 ? 15.293 -6.155 13.226 1.00 64.06 94 GLU A O 1
ATOM 712 N N . THR A 1 95 ? 14.087 -4.635 12.126 1.00 57.06 95 THR A N 1
ATOM 713 C CA . THR A 1 95 ? 15.148 -3.622 12.002 1.00 57.06 95 THR A CA 1
ATOM 714 C C . THR A 1 95 ? 14.715 -2.266 12.553 1.00 57.06 95 THR A C 1
ATOM 716 O O . THR A 1 95 ? 13.530 -1.945 12.577 1.00 57.06 95 THR A O 1
ATOM 719 N N . VAL A 1 96 ? 15.687 -1.434 12.951 1.00 50.16 96 VAL A N 1
ATOM 720 C CA . VAL A 1 96 ? 15.446 -0.066 13.441 1.00 50.16 96 VAL A CA 1
ATOM 721 C C . VAL A 1 96 ? 14.821 0.787 12.323 1.00 50.16 96 VAL A C 1
ATOM 723 O O . VAL A 1 96 ? 15.517 1.247 11.421 1.00 50.16 96 VAL A O 1
ATOM 726 N N . GLY A 1 97 ? 13.501 0.976 12.392 1.00 55.41 97 GLY A N 1
ATOM 727 C CA . GLY A 1 97 ? 12.693 1.777 11.468 1.00 55.41 97 GLY A CA 1
ATOM 728 C C . GLY A 1 97 ? 11.873 0.926 10.481 1.00 55.41 97 GLY A C 1
ATOM 729 O O . GLY A 1 97 ? 12.464 0.130 9.743 1.00 55.41 97 GLY A O 1
ATOM 730 N N . PRO A 1 98 ? 10.537 1.104 10.404 1.00 64.06 98 PRO A N 1
ATOM 731 C CA . PRO A 1 98 ? 9.685 0.377 9.464 1.00 64.06 98 PRO A CA 1
ATOM 732 C C . PRO A 1 98 ? 9.901 0.923 8.047 1.00 64.06 98 PRO A C 1
ATOM 734 O O . PRO A 1 98 ? 9.181 1.786 7.559 1.00 64.06 98 PRO A O 1
ATOM 737 N N . THR A 1 99 ? 10.960 0.456 7.389 1.00 77.88 99 THR A N 1
ATOM 738 C CA . THR A 1 99 ? 11.266 0.820 5.993 1.00 77.88 99 THR A CA 1
ATOM 739 C C . THR A 1 99 ? 10.826 -0.250 5.000 1.00 77.88 99 THR A C 1
ATOM 741 O O . THR A 1 99 ? 10.957 -0.049 3.792 1.00 77.88 99 THR A O 1
ATOM 744 N N . ARG A 1 100 ? 10.327 -1.388 5.495 1.00 92.44 100 ARG A N 1
ATOM 745 C CA . ARG A 1 100 ? 9.962 -2.561 4.701 1.00 92.44 100 ARG A CA 1
ATOM 746 C C . ARG A 1 100 ? 8.527 -2.976 4.970 1.00 92.44 100 ARG A C 1
ATOM 748 O O . ARG A 1 100 ? 8.079 -2.991 6.115 1.00 92.44 100 ARG A O 1
ATOM 755 N N . TYR A 1 101 ? 7.850 -3.351 3.900 1.00 95.44 101 TYR A N 1
ATOM 756 C CA . TYR A 1 101 ? 6.526 -3.951 3.950 1.00 95.44 101 TYR A CA 1
ATOM 757 C C . TYR A 1 101 ? 6.652 -5.461 4.075 1.00 95.44 101 TYR A C 1
ATOM 759 O O . TYR A 1 101 ? 7.614 -6.028 3.569 1.00 95.44 101 TYR A O 1
ATOM 767 N N . ASP A 1 102 ? 5.697 -6.097 4.736 1.00 95.88 102 ASP A N 1
ATOM 768 C CA . ASP A 1 102 ? 5.584 -7.548 4.790 1.00 95.88 102 ASP A CA 1
ATOM 769 C C . ASP A 1 102 ? 4.574 -8.019 3.741 1.00 95.88 102 ASP A C 1
ATOM 771 O O . ASP A 1 102 ? 3.368 -8.047 3.987 1.00 95.88 102 ASP A O 1
ATOM 775 N N . LEU A 1 103 ? 5.064 -8.375 2.548 1.00 97.06 103 LEU A N 1
ATOM 776 C CA . LEU A 1 103 ? 4.197 -8.900 1.491 1.00 97.06 103 LEU A CA 1
ATOM 777 C C . LEU A 1 103 ? 3.696 -10.317 1.804 1.00 97.06 103 LEU A C 1
ATOM 779 O O . LEU A 1 103 ? 2.738 -10.763 1.180 1.00 97.06 103 LEU A O 1
ATOM 783 N N . THR A 1 104 ? 4.284 -11.023 2.777 1.00 96.31 104 THR A N 1
ATOM 784 C CA . THR A 1 104 ? 3.794 -12.348 3.198 1.00 96.31 104 THR A CA 1
ATOM 785 C C . THR A 1 104 ? 2.496 -12.254 4.002 1.00 96.31 104 THR A C 1
ATOM 787 O O . THR A 1 104 ? 1.728 -13.213 4.046 1.00 96.31 104 THR A O 1
ATOM 790 N N . ALA A 1 105 ? 2.222 -11.079 4.576 1.00 95.88 105 ALA A N 1
ATOM 791 C CA . ALA A 1 105 ? 0.990 -10.746 5.281 1.00 95.88 105 ALA A CA 1
ATOM 792 C C . ALA A 1 105 ? -0.047 -10.026 4.393 1.00 95.88 105 ALA A C 1
ATOM 794 O O . ALA A 1 105 ? -1.087 -9.590 4.894 1.00 95.88 105 ALA A O 1
ATOM 795 N N . TYR A 1 106 ? 0.219 -9.876 3.089 1.00 98.12 106 TYR A N 1
ATOM 796 C CA . TYR A 1 106 ? -0.682 -9.191 2.163 1.00 98.12 106 TYR A CA 1
ATOM 797 C C . TYR A 1 106 ? -2.050 -9.887 2.073 1.00 98.12 106 TYR A C 1
ATOM 799 O O . TYR A 1 106 ? -2.140 -11.098 1.872 1.00 98.12 106 TYR A O 1
ATOM 807 N N . ARG A 1 107 ? -3.128 -9.102 2.193 1.00 98.12 107 ARG A N 1
ATOM 808 C CA . ARG A 1 107 ? -4.521 -9.573 2.146 1.00 98.12 107 ARG A CA 1
ATOM 809 C C . ARG A 1 107 ? -5.193 -9.084 0.855 1.00 98.12 107 ARG A C 1
ATOM 811 O O . ARG A 1 107 ? -5.708 -7.962 0.842 1.00 98.12 107 ARG A O 1
ATOM 818 N N . PRO A 1 108 ? -5.208 -9.889 -0.226 1.00 97.06 108 PRO A N 1
ATOM 819 C CA . PRO A 1 108 ? -5.702 -9.448 -1.533 1.00 97.06 108 PRO A CA 1
ATOM 820 C C . PRO A 1 108 ? -7.193 -9.094 -1.519 1.00 97.06 108 PRO A C 1
ATOM 822 O O . PRO A 1 108 ? -7.570 -8.062 -2.072 1.00 97.06 108 PRO A O 1
ATOM 825 N N . ASP A 1 109 ? -8.024 -9.883 -0.830 1.00 97.00 109 ASP A N 1
ATOM 826 C CA . ASP A 1 109 ? -9.466 -9.620 -0.715 1.00 97.00 109 ASP A CA 1
ATOM 827 C C . ASP A 1 109 ? -9.738 -8.278 -0.027 1.00 97.00 109 ASP A C 1
ATOM 829 O O . ASP A 1 109 ? -10.575 -7.494 -0.470 1.00 97.00 109 ASP A O 1
ATOM 833 N N . ARG A 1 110 ? -8.956 -7.962 1.012 1.00 97.06 110 ARG A N 1
ATOM 834 C CA . ARG A 1 110 ? -9.081 -6.697 1.738 1.00 97.06 110 ARG A CA 1
ATOM 835 C C . ARG A 1 110 ? -8.621 -5.506 0.906 1.00 97.06 110 ARG A C 1
ATOM 837 O O . ARG A 1 110 ? -9.268 -4.467 0.919 1.00 97.06 110 ARG A O 1
ATOM 844 N N . ALA A 1 111 ? -7.530 -5.653 0.155 1.00 97.19 111 ALA A N 1
ATOM 845 C CA . ALA A 1 111 ? -7.074 -4.617 -0.769 1.00 97.19 111 ALA A CA 1
ATOM 846 C C . ALA A 1 111 ? -8.120 -4.313 -1.855 1.00 97.19 111 ALA A C 1
ATOM 848 O O . ALA A 1 111 ? -8.288 -3.156 -2.233 1.00 97.19 111 ALA A O 1
ATOM 849 N N . TRP A 1 112 ? -8.832 -5.338 -2.331 1.00 97.44 112 TRP A N 1
ATOM 850 C CA . TRP A 1 112 ? -9.935 -5.167 -3.273 1.00 97.44 112 TRP A CA 1
ATOM 851 C C . TRP A 1 112 ? -11.141 -4.467 -2.636 1.00 97.44 112 TRP A C 1
ATOM 853 O O . TRP A 1 112 ? -11.645 -3.502 -3.205 1.00 97.44 112 TRP A O 1
ATOM 863 N N . ALA A 1 113 ? -11.566 -4.899 -1.445 1.00 96.62 113 ALA A N 1
ATOM 864 C CA . ALA A 1 113 ? -12.667 -4.275 -0.708 1.00 96.62 113 ALA A CA 1
ATOM 865 C C . ALA A 1 113 ? -12.393 -2.792 -0.391 1.00 96.62 113 ALA A C 1
ATOM 867 O O . ALA A 1 113 ? -13.260 -1.949 -0.602 1.00 96.62 113 ALA A O 1
ATOM 868 N N . ILE A 1 114 ? -11.156 -2.445 -0.012 1.00 97.00 114 ILE A N 1
ATOM 869 C CA . ILE A 1 114 ? -10.716 -1.046 0.120 1.00 97.00 114 ILE A CA 1
ATOM 870 C C . ILE A 1 114 ? -10.896 -0.286 -1.198 1.00 97.00 114 ILE A C 1
ATOM 872 O O . ILE A 1 114 ? -11.396 0.834 -1.181 1.00 97.00 114 ILE A O 1
ATOM 876 N N . GLY A 1 115 ? -10.498 -0.883 -2.327 1.00 96.38 115 GLY A N 1
ATOM 877 C CA . GLY A 1 115 ? -10.682 -0.309 -3.662 1.00 96.38 115 GLY A CA 1
ATOM 878 C C . GLY A 1 115 ? -12.145 0.024 -3.961 1.00 96.38 115 GLY A C 1
ATOM 879 O O . GLY A 1 115 ? -12.461 1.151 -4.334 1.00 96.38 115 GLY A O 1
ATOM 880 N N . VAL A 1 116 ? -13.045 -0.924 -3.695 1.00 96.50 116 VAL A N 1
ATOM 881 C CA . VAL A 1 116 ? -14.496 -0.724 -3.835 1.00 96.50 116 VAL A CA 1
ATOM 882 C C . VAL A 1 116 ? -14.991 0.403 -2.921 1.00 96.50 116 VAL A C 1
ATOM 884 O O . VAL A 1 116 ? -15.725 1.282 -3.371 1.00 96.50 116 VAL A O 1
ATOM 887 N N . ALA A 1 117 ? -14.562 0.423 -1.658 1.00 95.81 117 ALA A N 1
ATOM 888 C CA . ALA A 1 117 ? -14.970 1.435 -0.688 1.00 95.81 117 ALA A CA 1
ATOM 889 C C . ALA A 1 117 ? -14.524 2.858 -1.079 1.00 95.81 117 ALA A C 1
ATOM 891 O O . ALA A 1 117 ? -15.316 3.800 -0.993 1.00 95.81 117 ALA A O 1
ATOM 892 N N . VAL A 1 118 ? -13.281 3.037 -1.551 1.00 95.12 118 VAL A N 1
ATOM 893 C CA . VAL A 1 118 ? -12.788 4.364 -1.973 1.00 95.12 118 VAL A CA 1
ATOM 894 C C . VAL A 1 118 ? -13.448 4.867 -3.260 1.00 95.12 118 VAL A C 1
ATOM 896 O O . VAL A 1 118 ? -13.554 6.080 -3.451 1.00 95.12 118 VAL A O 1
ATOM 899 N N . GLU A 1 119 ? -13.896 3.965 -4.137 1.00 92.25 119 GLU A N 1
ATOM 900 C CA . GLU A 1 119 ? -14.643 4.303 -5.354 1.00 92.25 119 GLU A CA 1
ATOM 901 C C . GLU A 1 119 ? -16.102 4.664 -5.040 1.00 92.25 119 GLU A C 1
ATOM 903 O O . GLU A 1 119 ? -16.624 5.654 -5.560 1.00 92.25 119 GLU A O 1
ATOM 908 N N . ALA A 1 120 ? -16.737 3.929 -4.123 1.00 87.75 120 ALA A N 1
ATOM 909 C CA . ALA A 1 120 ? -18.098 4.204 -3.669 1.00 87.75 120 ALA A CA 1
ATOM 910 C C . ALA A 1 120 ? -18.212 5.572 -2.972 1.00 87.75 120 ALA A C 1
ATOM 912 O O . ALA A 1 120 ? -19.104 6.352 -3.299 1.00 87.75 120 ALA A O 1
ATOM 913 N N . GLY A 1 121 ? -17.266 5.915 -2.089 1.00 72.69 121 GLY A N 1
ATOM 914 C CA . GLY A 1 121 ? -17.219 7.220 -1.411 1.00 72.69 121 GLY A CA 1
ATOM 915 C C . GLY A 1 121 ? -16.833 8.402 -2.312 1.00 72.69 121 GLY A C 1
ATOM 916 O O . GLY A 1 121 ? -16.808 9.544 -1.860 1.00 72.69 121 GLY A O 1
ATOM 917 N N . GLY A 1 122 ? -16.490 8.146 -3.578 1.00 59.59 122 GLY A N 1
ATOM 918 C CA . GLY A 1 122 ? -16.142 9.166 -4.564 1.00 59.59 122 GLY A CA 1
ATOM 919 C C . GLY A 1 122 ? -17.263 9.544 -5.530 1.00 59.59 122 GLY A C 1
ATOM 920 O O . GLY A 1 122 ? -17.012 10.385 -6.388 1.00 59.59 122 GLY A O 1
ATOM 921 N N . SER A 1 123 ? -18.443 8.924 -5.419 1.00 54.12 123 SER A N 1
ATOM 922 C CA . SER A 1 123 ? -19.575 9.093 -6.348 1.00 54.12 123 SER A CA 1
ATOM 923 C C . SER A 1 123 ? -20.572 10.194 -5.942 1.00 54.12 123 SER A C 1
ATOM 925 O O . SER A 1 123 ? -21.659 10.259 -6.508 1.00 54.12 123 SER A O 1
ATOM 927 N N . ASP A 1 124 ? -20.211 11.042 -4.977 1.00 47.84 124 ASP A N 1
ATOM 928 C CA . ASP A 1 124 ? -21.062 12.101 -4.408 1.00 47.84 124 ASP A CA 1
ATOM 929 C C . ASP A 1 124 ? -20.571 13.509 -4.830 1.00 47.84 124 ASP A C 1
ATOM 931 O O . ASP A 1 124 ? -20.392 14.397 -3.996 1.00 47.84 124 ASP A O 1
ATOM 935 N N . ASP A 1 125 ? -20.281 13.685 -6.128 1.00 42.25 125 ASP A N 1
ATOM 936 C CA . ASP A 1 125 ? -19.892 14.963 -6.766 1.00 42.25 125 ASP A CA 1
ATOM 937 C C . ASP A 1 125 ? -20.850 15.304 -7.925 1.00 42.25 125 ASP A C 1
ATOM 939 O O . ASP A 1 125 ? -21.056 14.428 -8.804 1.00 42.25 125 ASP A O 1
#